Protein AF-A0A0Q0XRN9-F1 (afdb_monomer)

Foldseek 3Di:
DPPPPPPPCPQDDPVRLVVLVVVLVVLVVVLVVLVVVLVVVVVVVVVVVVVVVVCCVPPVDPCPQQDPVVLLVLLVVLLVLLNVLVVVLSVLSSVLSVVLSVQSVCSSVVNHDPVVSVVSSVVSVVVSVVSNVSSVVSNVSSVVSNVVSVVCRVVRD

Sequence (157 aa):
MVENKKEAINKYTPEQLKGWEEYRNALLIAKTKSDDYFEKAITFISSGSLGLTLTFHDKIVPLEKAVVVPLLAFGWFFLAVTLFLNLISHYKASRSTELSVSEVDMIMEIKFSYSSFVDNLKKRNWLINLLNKISIGSLGSGLISIIIYVSINIYHG

Mean predicted aligned error: 8.2 Å

pLDDT: mean 82.76, std 13.29, range [40.47, 95.75]

Secondary structure (DSSP, 8-state):
--GGGS-----S-HHHHHHHHHHHHHHHHHHHHHHHHHHHHHHHHHHHHHHHHHHHHHTS--GGG-S-HHHHHHHHHHHHHHHHHHHHHHHHHHHHHHHHHHHHHHHHTTSS-HHHHHHHHHHHHHHHHHHHHHHHHHHHHHHHHHHHHHHHHHHH-

Solvent-accessible surface area (backbone atoms only — not comparable to full-atom values): 8544 Å² total; per-residue (Å²): 140,80,74,86,77,75,81,83,72,84,75,68,55,74,69,55,50,49,52,52,53,53,50,43,50,51,49,52,54,52,44,54,56,51,51,56,52,48,54,52,47,51,53,50,50,53,54,49,52,50,52,48,53,51,43,47,73,76,69,64,65,78,71,88,61,63,64,63,59,68,43,41,54,49,12,52,49,26,41,53,51,20,54,51,33,50,52,53,27,47,55,51,48,54,52,48,47,55,52,48,43,52,47,49,56,31,36,78,68,72,74,45,57,71,69,59,49,54,53,52,50,52,58,53,50,50,55,37,52,50,34,50,52,52,20,55,52,29,38,54,53,10,54,52,32,38,52,53,35,52,52,52,32,73,77,76,90

Radius of gyration: 25.07 Å; Cα contacts (8 Å, |Δi|>4): 93; chains: 1; bounding box: 40×30×89 Å

Structure (mmCIF, N/CA/C/O backbone):
data_AF-A0A0Q0XRN9-F1
#
_entry.id   AF-A0A0Q0XRN9-F1
#
loop_
_atom_site.group_PDB
_atom_site.id
_atom_site.type_symbol
_atom_site.label_atom_id
_atom_site.label_alt_id
_atom_site.label_comp_id
_atom_site.label_asym_id
_atom_site.label_entity_id
_atom_site.label_seq_id
_atom_site.pdbx_PDB_ins_code
_atom_site.Cartn_x
_atom_site.Cartn_y
_atom_site.Cartn_z
_atom_site.occupancy
_atom_site.B_iso_or_equiv
_atom_site.auth_seq_id
_atom_site.auth_comp_id
_atom_site.auth_asym_id
_atom_site.auth_atom_id
_atom_site.pdbx_PDB_model_num
ATOM 1 N N . MET A 1 1 ? 15.307 -15.487 -54.162 1.00 44.34 1 MET A N 1
ATOM 2 C CA . MET A 1 1 ? 14.422 -14.426 -53.619 1.00 44.34 1 MET A CA 1
ATOM 3 C C . MET A 1 1 ? 14.027 -14.688 -52.153 1.00 44.34 1 MET A C 1
ATOM 5 O O . MET A 1 1 ? 12.918 -14.374 -51.746 1.00 44.34 1 MET A O 1
ATOM 9 N N . VAL A 1 2 ? 14.931 -15.259 -51.342 1.00 48.16 2 VAL A N 1
ATOM 10 C CA . VAL A 1 2 ? 14.654 -15.691 -49.949 1.00 48.16 2 VAL A CA 1
ATOM 11 C C . VAL A 1 2 ? 15.258 -14.728 -48.909 1.00 48.16 2 VAL A C 1
ATOM 13 O O . VAL A 1 2 ? 15.014 -14.864 -47.717 1.00 48.16 2 VAL A O 1
ATOM 16 N N . GLU A 1 3 ? 15.982 -13.694 -49.340 1.00 43.09 3 GLU A N 1
ATOM 17 C CA . GLU A 1 3 ? 16.686 -12.782 -48.427 1.00 43.09 3 GLU A CA 1
ATOM 18 C C . GLU A 1 3 ? 15.828 -11.663 -47.825 1.00 43.09 3 GLU A C 1
ATOM 20 O O . GLU A 1 3 ? 16.201 -11.103 -46.805 1.00 43.09 3 GLU A O 1
ATOM 25 N N . ASN A 1 4 ? 14.628 -11.392 -48.344 1.00 45.88 4 ASN A N 1
ATOM 26 C CA . ASN A 1 4 ? 13.886 -10.177 -47.972 1.00 45.88 4 ASN A CA 1
ATOM 27 C C . ASN A 1 4 ? 12.835 -10.349 -46.853 1.00 45.88 4 ASN A C 1
ATOM 29 O O . ASN A 1 4 ? 11.904 -9.557 -46.736 1.00 45.88 4 ASN A O 1
ATOM 33 N N . LYS A 1 5 ? 12.939 -11.406 -46.035 1.00 42.59 5 LYS A N 1
ATOM 34 C CA . LYS A 1 5 ? 12.039 -11.638 -44.880 1.00 42.59 5 LYS A CA 1
ATOM 35 C C . LYS A 1 5 ? 12.739 -11.678 -43.519 1.00 42.59 5 LYS A C 1
ATOM 37 O O . LYS A 1 5 ? 12.068 -11.887 -42.513 1.00 42.59 5 LYS A O 1
ATOM 42 N N . LYS A 1 6 ? 14.060 -11.468 -43.467 1.00 40.47 6 LYS A N 1
ATOM 43 C CA . LYS A 1 6 ? 14.825 -11.422 -42.206 1.00 40.47 6 LYS A CA 1
ATOM 44 C C . LYS A 1 6 ? 15.160 -10.006 -41.716 1.00 40.47 6 LYS A C 1
ATOM 46 O O . LYS A 1 6 ? 15.578 -9.869 -40.575 1.00 40.47 6 LYS A O 1
ATOM 51 N N . GLU A 1 7 ? 14.899 -8.966 -42.507 1.00 45.28 7 GLU A N 1
ATOM 52 C CA . GLU A 1 7 ? 15.307 -7.579 -42.206 1.00 45.28 7 GLU A CA 1
ATOM 53 C C . GLU A 1 7 ? 14.181 -6.664 -41.685 1.00 45.28 7 GLU A C 1
ATOM 55 O O . GLU A 1 7 ? 14.270 -5.445 -41.764 1.00 45.28 7 GLU A O 1
ATOM 60 N N . ALA A 1 8 ? 13.124 -7.225 -41.091 1.00 47.50 8 ALA A N 1
ATOM 61 C CA . ALA A 1 8 ? 12.069 -6.444 -40.426 1.00 47.50 8 ALA A CA 1
ATOM 62 C C . ALA A 1 8 ? 12.144 -6.511 -38.887 1.00 47.50 8 ALA A C 1
ATOM 64 O O . ALA A 1 8 ? 11.125 -6.438 -38.206 1.00 47.50 8 ALA A O 1
ATOM 65 N N . ILE A 1 9 ? 13.343 -6.678 -38.322 1.00 54.91 9 ILE A N 1
ATOM 66 C CA . ILE A 1 9 ? 13.573 -6.628 -36.871 1.00 54.91 9 ILE A CA 1
ATOM 67 C C . ILE A 1 9 ? 14.504 -5.450 -36.587 1.00 54.91 9 ILE A C 1
ATOM 69 O O . ILE A 1 9 ? 15.630 -5.634 -36.140 1.00 54.91 9 ILE A O 1
ATOM 73 N N . ASN A 1 10 ? 14.049 -4.224 -36.867 1.00 53.06 10 ASN A N 1
ATOM 74 C CA . ASN A 1 10 ? 14.639 -3.061 -36.210 1.00 53.06 10 ASN A CA 1
ATOM 75 C C . ASN A 1 10 ? 13.811 -2.776 -34.955 1.00 53.06 10 ASN A C 1
ATOM 77 O O . ASN A 1 10 ? 12.717 -2.212 -34.982 1.00 53.06 10 ASN A O 1
ATOM 81 N N . LYS A 1 11 ? 14.309 -3.382 -33.885 1.00 71.31 11 LYS A N 1
ATOM 82 C CA . LYS A 1 11 ? 13.673 -3.689 -32.613 1.00 71.31 11 LYS A CA 1
ATOM 83 C C . LYS A 1 11 ? 14.108 -2.617 -31.620 1.00 71.31 11 LYS A C 1
ATOM 85 O O . LYS A 1 11 ? 15.156 -2.772 -31.021 1.00 71.31 11 LYS A O 1
ATOM 90 N N . TYR A 1 12 ? 13.299 -1.556 -31.507 1.00 78.12 12 TYR A N 1
ATOM 91 C CA . TYR A 1 12 ? 13.540 -0.322 -30.735 1.00 78.12 12 TYR A CA 1
ATOM 92 C C . TYR A 1 12 ? 14.858 0.412 -31.065 1.00 78.12 12 TYR A C 1
ATOM 94 O O . TYR A 1 12 ? 15.901 -0.193 -31.290 1.00 78.12 12 TYR A O 1
ATOM 102 N N . THR A 1 13 ? 14.844 1.747 -31.091 1.00 87.44 13 THR A N 1
ATOM 103 C CA . THR A 1 13 ? 16.103 2.505 -31.195 1.00 87.44 13 THR A CA 1
ATOM 104 C C . THR A 1 13 ? 16.913 2.370 -29.897 1.00 87.44 13 THR A C 1
ATOM 106 O O . THR A 1 13 ? 16.328 2.115 -28.837 1.00 87.44 13 THR A O 1
ATOM 109 N N . PRO A 1 14 ? 18.243 2.569 -29.929 1.00 86.94 14 PRO A N 1
ATOM 110 C CA . PRO A 1 14 ? 19.058 2.601 -28.714 1.00 86.94 14 PRO A CA 1
ATOM 111 C C . PRO A 1 14 ? 18.517 3.577 -27.657 1.00 86.94 14 PRO A C 1
ATOM 113 O O . PRO A 1 14 ? 18.509 3.260 -26.470 1.00 86.94 14 PRO A O 1
ATOM 116 N N . GLU A 1 15 ? 17.990 4.731 -28.075 1.00 89.88 15 GLU A N 1
ATOM 117 C CA . GLU A 1 15 ? 17.355 5.705 -27.182 1.00 89.88 15 GLU A CA 1
ATOM 118 C C . GLU A 1 15 ? 16.069 5.160 -26.550 1.00 89.88 15 GLU A C 1
ATOM 120 O O . GLU A 1 15 ? 15.825 5.378 -25.365 1.00 89.88 15 GLU A O 1
ATOM 125 N N . GLN A 1 16 ? 15.249 4.427 -27.310 1.00 88.81 16 GLN A N 1
ATOM 126 C CA . GLN A 1 16 ? 14.029 3.806 -26.788 1.00 88.81 16 GLN A CA 1
ATOM 127 C C . GLN A 1 16 ? 14.343 2.695 -25.779 1.00 88.81 16 GLN A C 1
ATOM 129 O O . GLN A 1 16 ? 13.679 2.611 -24.747 1.00 88.81 16 GLN A O 1
ATOM 134 N N . LEU A 1 17 ? 15.356 1.867 -26.048 1.00 88.31 17 LEU A N 1
ATOM 135 C CA . LEU A 1 17 ? 15.820 0.836 -25.113 1.00 88.31 17 LEU A CA 1
ATOM 136 C C . LEU A 1 17 ? 16.347 1.459 -23.820 1.00 88.31 17 LEU A C 1
ATOM 138 O O . LEU A 1 17 ? 15.952 1.039 -22.734 1.00 88.31 17 LEU A O 1
ATOM 142 N N . LYS A 1 18 ? 17.151 2.521 -23.935 1.00 92.62 18 LYS A N 1
ATOM 143 C CA . LYS A 1 18 ? 17.627 3.290 -22.784 1.00 92.62 18 LYS A CA 1
ATOM 144 C C . LYS A 1 18 ? 16.468 3.857 -21.958 1.00 92.62 18 LYS A C 1
ATOM 146 O O . LYS A 1 18 ? 16.484 3.750 -20.737 1.00 92.62 18 LYS A O 1
ATOM 151 N N . GLY A 1 19 ? 15.431 4.392 -22.607 1.00 92.56 19 GLY A N 1
ATOM 152 C CA . GLY A 1 19 ? 14.235 4.885 -21.916 1.00 92.56 19 GLY A CA 1
ATOM 153 C C . GLY A 1 19 ? 13.492 3.793 -21.134 1.00 92.56 19 GLY A C 1
ATOM 154 O O . GLY A 1 19 ? 13.032 4.034 -20.017 1.00 92.56 19 GLY A O 1
ATOM 155 N N . TRP A 1 20 ? 13.406 2.576 -21.677 1.00 91.81 20 TRP A N 1
ATOM 156 C CA . TRP A 1 20 ? 12.822 1.433 -20.967 1.00 91.81 20 TRP A CA 1
ATOM 157 C C . TRP A 1 20 ? 13.675 0.970 -19.786 1.00 91.81 20 TRP A C 1
ATOM 159 O O . TRP A 1 20 ? 13.124 0.664 -18.728 1.00 91.81 20 TRP A O 1
ATOM 169 N N . GLU A 1 21 ? 14.997 0.966 -19.930 1.00 93.12 21 GLU A N 1
ATOM 170 C CA . GLU A 1 21 ? 15.927 0.627 -18.851 1.00 93.12 21 GLU A CA 1
ATOM 171 C C . GLU A 1 21 ? 15.868 1.652 -17.705 1.00 93.12 21 GLU A C 1
ATOM 173 O O . GLU A 1 21 ? 15.778 1.282 -16.532 1.00 93.12 21 GLU A O 1
ATOM 178 N N . GLU A 1 22 ? 15.825 2.945 -18.030 1.00 95.75 22 GLU A N 1
ATOM 179 C CA . GLU A 1 22 ? 15.627 4.024 -17.057 1.00 95.75 22 GLU A CA 1
ATOM 180 C C . GLU A 1 22 ? 14.287 3.879 -16.325 1.00 95.75 22 GLU A C 1
ATOM 182 O O . GLU A 1 22 ? 14.237 3.962 -15.095 1.00 95.75 22 GLU A O 1
ATOM 187 N N . TYR A 1 23 ? 13.203 3.591 -17.052 1.00 94.00 23 TYR A N 1
ATOM 188 C CA . TYR A 1 23 ? 11.887 3.360 -16.457 1.00 94.00 23 TYR A CA 1
ATOM 189 C C . TYR A 1 23 ? 11.870 2.128 -15.540 1.00 94.00 23 TYR A C 1
ATOM 191 O O . TYR A 1 23 ? 11.352 2.188 -14.422 1.00 94.00 23 TYR A O 1
ATOM 199 N N . ARG A 1 24 ? 12.486 1.023 -15.969 1.00 94.44 24 ARG A N 1
ATOM 200 C CA . ARG A 1 24 ? 12.653 -0.193 -15.166 1.00 94.44 24 ARG A CA 1
ATOM 201 C C . ARG A 1 24 ? 13.395 0.095 -13.861 1.00 94.44 24 ARG A C 1
ATOM 203 O O . ARG A 1 24 ? 12.949 -0.328 -12.795 1.00 94.44 24 ARG A O 1
ATOM 210 N N . ASN A 1 25 ? 14.495 0.843 -13.928 1.00 95.12 25 ASN A N 1
ATOM 211 C CA . ASN A 1 25 ? 15.264 1.238 -12.750 1.00 95.12 25 ASN A CA 1
ATOM 212 C C . ASN A 1 25 ? 14.453 2.152 -11.822 1.00 95.12 25 ASN A C 1
ATOM 214 O O . ASN A 1 25 ? 14.467 1.957 -10.606 1.00 95.12 25 ASN A O 1
ATOM 218 N N . ALA A 1 26 ? 13.679 3.089 -12.375 1.00 95.50 26 ALA A N 1
ATOM 219 C CA . ALA A 1 26 ? 12.783 3.934 -11.591 1.00 95.50 26 ALA A CA 1
ATOM 220 C C . ALA A 1 26 ? 11.718 3.115 -10.838 1.00 95.50 26 ALA A C 1
ATOM 222 O O . ALA A 1 26 ? 11.448 3.398 -9.670 1.00 95.50 26 ALA A O 1
ATOM 223 N N . LEU A 1 27 ? 11.154 2.072 -11.460 1.00 93.25 27 LEU A N 1
ATOM 224 C CA . LEU A 1 27 ? 10.217 1.153 -10.802 1.00 93.25 27 LEU A CA 1
ATOM 225 C C . LEU A 1 27 ? 10.867 0.404 -9.631 1.00 93.25 27 LEU A C 1
ATOM 227 O O . LEU A 1 27 ? 10.261 0.304 -8.564 1.00 93.25 27 LEU A O 1
ATOM 231 N N . LEU A 1 28 ? 12.096 -0.092 -9.802 1.00 92.75 28 LEU A N 1
ATOM 232 C CA . LEU A 1 28 ? 12.829 -0.792 -8.741 1.00 92.75 28 LEU A CA 1
ATOM 233 C C . LEU A 1 28 ? 13.142 0.133 -7.560 1.00 92.75 28 LEU A C 1
ATOM 235 O O . LEU A 1 28 ? 12.873 -0.226 -6.416 1.00 92.75 28 LEU A O 1
ATOM 239 N N . ILE A 1 29 ? 13.624 1.349 -7.831 1.00 94.75 29 ILE A N 1
ATOM 240 C CA . ILE A 1 29 ? 13.891 2.359 -6.796 1.00 94.75 29 ILE A CA 1
ATOM 241 C C . ILE A 1 29 ? 12.602 2.722 -6.048 1.00 94.75 29 ILE A C 1
ATOM 243 O O . ILE A 1 29 ? 12.594 2.801 -4.817 1.00 94.75 29 ILE A O 1
ATOM 247 N N . ALA A 1 30 ? 11.499 2.927 -6.775 1.00 90.69 30 ALA A N 1
ATOM 248 C CA . ALA A 1 30 ? 10.203 3.230 -6.178 1.00 90.69 30 ALA A CA 1
ATOM 249 C C . ALA A 1 30 ? 9.700 2.085 -5.287 1.00 90.69 30 ALA A C 1
ATOM 251 O O . ALA A 1 30 ? 9.168 2.354 -4.209 1.00 90.69 30 ALA A O 1
ATOM 252 N N . LYS A 1 31 ? 9.904 0.826 -5.700 1.00 91.12 31 LYS A N 1
ATOM 253 C CA . LYS A 1 31 ? 9.566 -0.358 -4.901 1.00 91.12 31 LYS A CA 1
ATOM 254 C C . LYS A 1 31 ? 10.332 -0.370 -3.583 1.00 91.12 31 LYS A C 1
ATOM 256 O O . LYS A 1 31 ? 9.695 -0.359 -2.538 1.00 91.12 31 LYS A O 1
ATOM 261 N N . THR A 1 32 ? 11.665 -0.302 -3.630 1.00 91.38 32 THR A N 1
ATOM 262 C CA . THR A 1 32 ? 12.512 -0.331 -2.426 1.00 91.38 32 THR A CA 1
ATOM 263 C C . THR A 1 32 ? 12.110 0.760 -1.441 1.00 91.38 32 THR A C 1
ATOM 265 O O . THR A 1 32 ? 11.867 0.490 -0.271 1.00 91.38 32 THR A O 1
ATOM 268 N N . LYS A 1 33 ? 11.933 1.995 -1.927 1.00 90.12 33 LYS A N 1
ATOM 269 C CA . LYS A 1 33 ? 11.503 3.113 -1.081 1.00 90.12 33 LYS A CA 1
ATOM 270 C C . LYS A 1 33 ? 10.118 2.875 -0.465 1.00 90.12 33 LYS A C 1
ATOM 272 O O . LYS A 1 33 ? 9.889 3.233 0.687 1.00 90.12 33 LYS A O 1
ATOM 277 N N . SER A 1 34 ? 9.186 2.303 -1.227 1.00 87.75 34 SER A N 1
ATOM 278 C CA . SER A 1 34 ? 7.844 1.974 -0.740 1.00 87.75 34 SER A CA 1
ATOM 279 C C . SER A 1 34 ? 7.860 0.856 0.303 1.00 87.75 34 SER A C 1
ATOM 281 O O . SER A 1 34 ? 7.085 0.918 1.255 1.00 87.75 34 SER A O 1
ATOM 283 N N . ASP A 1 35 ? 8.702 -0.160 0.129 1.00 87.81 35 ASP A N 1
ATOM 284 C CA . ASP A 1 35 ? 8.856 -1.274 1.069 1.00 87.81 35 ASP A CA 1
ATOM 285 C C . ASP A 1 35 ? 9.468 -0.774 2.394 1.00 87.81 35 ASP A C 1
ATOM 287 O O . ASP A 1 35 ? 8.894 -1.017 3.455 1.00 87.81 35 ASP A O 1
ATOM 291 N N . ASP A 1 36 ? 10.503 0.074 2.344 1.00 88.81 36 ASP A N 1
ATOM 292 C CA . ASP A 1 36 ? 11.108 0.696 3.535 1.00 88.81 36 ASP A CA 1
ATOM 293 C C . ASP A 1 36 ? 10.103 1.525 4.357 1.00 88.81 36 ASP A C 1
ATOM 295 O O . ASP A 1 36 ? 10.085 1.483 5.592 1.00 88.81 36 ASP A O 1
ATOM 299 N N . TYR A 1 37 ? 9.272 2.341 3.696 1.00 85.06 37 TYR A N 1
ATOM 300 C CA . TYR A 1 37 ? 8.244 3.121 4.398 1.00 85.06 37 TYR A CA 1
ATOM 301 C C . TYR A 1 37 ? 7.165 2.234 4.999 1.00 85.06 37 TYR A C 1
ATOM 303 O O . TYR A 1 37 ? 6.643 2.542 6.072 1.00 85.06 37 TYR A O 1
ATOM 311 N N . PHE A 1 38 ? 6.824 1.154 4.308 1.00 84.06 38 PHE A N 1
ATOM 312 C CA . PHE A 1 38 ? 5.822 0.217 4.766 1.00 84.06 38 PHE A CA 1
ATOM 313 C C . PHE A 1 38 ? 6.276 -0.533 6.016 1.00 84.06 38 PHE A C 1
ATOM 315 O O . PHE A 1 38 ? 5.531 -0.579 6.994 1.00 84.06 38 PHE A O 1
ATOM 322 N N . GLU A 1 39 ? 7.515 -1.024 6.041 1.00 84.62 39 GLU A N 1
ATOM 323 C CA . GLU A 1 39 ? 8.093 -1.647 7.233 1.00 84.62 39 GLU A CA 1
ATOM 324 C C . GLU A 1 39 ? 8.079 -0.688 8.425 1.00 84.62 39 GLU A C 1
ATOM 326 O O . GLU A 1 39 ? 7.577 -1.037 9.494 1.00 84.62 39 GLU A O 1
ATOM 331 N N . LYS A 1 40 ? 8.517 0.562 8.228 1.00 85.19 40 LYS A N 1
ATOM 332 C CA . LYS A 1 40 ? 8.466 1.601 9.271 1.00 85.19 40 LYS A CA 1
ATOM 333 C C . LYS A 1 40 ? 7.048 1.845 9.780 1.00 85.19 40 LYS A C 1
ATOM 335 O O . LYS A 1 40 ? 6.849 1.989 10.987 1.00 85.19 40 LYS A O 1
ATOM 340 N N . ALA A 1 41 ? 6.064 1.888 8.882 1.00 80.88 41 ALA A N 1
ATOM 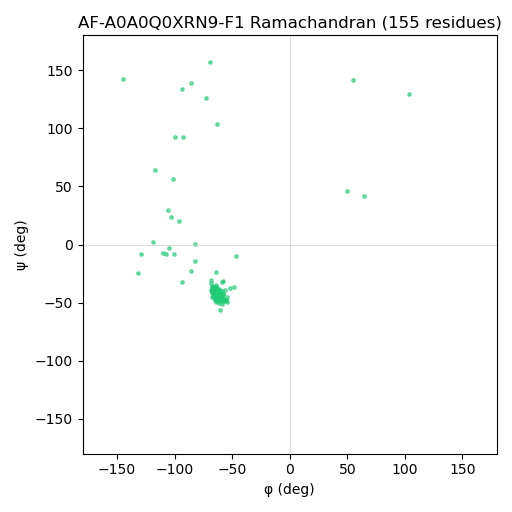341 C CA . ALA A 1 41 ? 4.666 2.052 9.257 1.00 80.88 41 ALA A CA 1
ATOM 342 C C . ALA A 1 41 ? 4.176 0.863 10.096 1.00 80.88 41 ALA A C 1
ATOM 344 O O . ALA A 1 41 ? 3.586 1.077 11.154 1.00 80.88 41 ALA A O 1
ATOM 345 N N . ILE A 1 42 ? 4.469 -0.376 9.689 1.00 80.25 42 ILE A N 1
ATOM 346 C CA . ILE A 1 42 ? 4.118 -1.583 10.450 1.00 80.25 42 ILE A CA 1
ATOM 347 C C . ILE A 1 42 ? 4.779 -1.585 11.826 1.00 80.25 42 ILE A C 1
ATOM 349 O O . ILE A 1 42 ? 4.105 -1.870 12.816 1.00 80.25 42 ILE A O 1
ATOM 353 N N . THR A 1 43 ? 6.059 -1.224 11.928 1.00 79.75 43 THR A N 1
ATOM 354 C CA . THR A 1 43 ? 6.743 -1.090 13.219 1.00 79.75 43 THR A CA 1
ATOM 355 C C . THR A 1 43 ? 6.050 -0.063 14.112 1.00 79.75 43 THR A C 1
ATOM 357 O O . THR A 1 43 ? 5.795 -0.354 15.279 1.00 79.75 43 THR A O 1
ATOM 360 N N . PHE A 1 44 ? 5.697 1.108 13.572 1.00 81.12 44 PHE A N 1
ATOM 361 C CA . PHE A 1 44 ? 5.006 2.166 14.314 1.00 81.12 44 PHE A CA 1
ATOM 362 C C . PHE A 1 44 ? 3.606 1.746 14.780 1.00 81.12 44 PHE A C 1
ATOM 364 O O . PHE A 1 44 ? 3.214 1.997 15.916 1.00 81.12 44 PHE A O 1
ATOM 371 N N . ILE A 1 45 ? 2.850 1.072 13.918 1.00 78.06 45 ILE A N 1
ATOM 372 C CA . ILE A 1 45 ? 1.526 0.537 14.245 1.00 78.06 45 ILE A CA 1
ATOM 373 C C . ILE A 1 45 ? 1.639 -0.531 15.334 1.00 78.06 45 ILE A C 1
ATOM 375 O O . ILE A 1 45 ? 0.868 -0.522 16.291 1.00 78.06 45 ILE A O 1
ATOM 379 N N . SER A 1 46 ? 2.614 -1.431 15.209 1.00 73.94 46 SER A N 1
ATOM 380 C CA . SER A 1 46 ? 2.833 -2.516 16.166 1.00 73.94 46 SER A CA 1
ATOM 381 C C . SER A 1 46 ? 3.201 -1.955 17.538 1.00 73.94 46 SER A C 1
ATOM 383 O O . SER A 1 46 ? 2.568 -2.309 18.531 1.00 73.94 46 SER A O 1
ATOM 385 N N . SER A 1 47 ? 4.136 -1.003 17.605 1.00 80.31 47 SER A N 1
ATOM 386 C CA . SER A 1 47 ? 4.505 -0.341 18.861 1.00 80.31 47 SER A CA 1
ATOM 387 C C . SER A 1 47 ? 3.358 0.490 19.445 1.00 80.31 47 S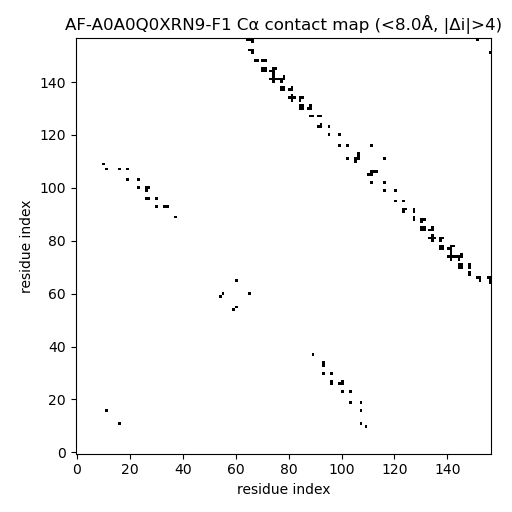ER A C 1
ATOM 389 O O . SER A 1 47 ? 3.106 0.417 20.648 1.00 80.31 47 SER A O 1
ATOM 391 N N . GLY A 1 48 ? 2.605 1.211 18.610 1.00 80.69 48 GLY A N 1
ATOM 392 C CA . GLY A 1 48 ? 1.420 1.964 19.021 1.00 80.69 48 GLY A CA 1
ATOM 393 C C . GLY A 1 48 ? 0.315 1.069 19.583 1.00 80.69 48 GLY A C 1
ATOM 394 O O . GLY A 1 48 ? -0.247 1.374 20.630 1.00 80.69 48 GLY A O 1
ATOM 395 N N . SER A 1 49 ? 0.040 -0.068 18.938 1.00 75.56 49 SER A N 1
ATOM 396 C CA . SER A 1 49 ? -0.957 -1.048 19.393 1.00 75.56 49 SER A CA 1
ATOM 397 C C . SER A 1 49 ? -0.571 -1.717 20.717 1.00 75.56 49 SER A C 1
ATOM 399 O O . SER A 1 49 ? -1.431 -1.909 21.577 1.00 75.56 49 SER A O 1
ATOM 401 N N . LEU A 1 50 ? 0.721 -1.991 20.934 1.00 72.06 50 LEU A N 1
ATOM 402 C CA . LEU A 1 50 ? 1.248 -2.467 22.216 1.00 72.06 50 LEU A CA 1
ATOM 403 C C . LEU A 1 50 ? 1.102 -1.398 23.304 1.00 72.06 50 LEU A C 1
ATOM 405 O O . LEU A 1 50 ? 0.611 -1.698 24.389 1.00 72.06 50 LEU A O 1
ATOM 409 N N . GLY A 1 51 ? 1.455 -0.145 23.002 1.00 75.75 51 GLY A N 1
ATOM 410 C CA . GLY A 1 51 ? 1.285 0.980 23.924 1.00 75.75 51 GLY A CA 1
ATOM 411 C C . GLY A 1 51 ? -0.178 1.203 24.305 1.00 75.75 51 GLY A C 1
ATOM 412 O O . GLY A 1 51 ? -0.493 1.403 25.477 1.00 75.75 51 GLY A O 1
ATOM 413 N N . LEU A 1 52 ? -1.085 1.087 23.336 1.00 73.12 52 LEU A N 1
ATOM 414 C CA . LEU A 1 52 ? -2.525 1.129 23.562 1.00 73.12 52 LEU A CA 1
ATOM 415 C C . LEU A 1 52 ? -3.005 -0.045 24.418 1.00 73.12 52 LEU A C 1
ATOM 417 O O . LEU A 1 52 ? -3.738 0.187 25.371 1.00 73.12 52 LEU A O 1
ATOM 421 N N . THR A 1 53 ? -2.550 -1.270 24.150 1.00 70.06 53 THR A N 1
ATOM 422 C CA . THR A 1 53 ? -2.905 -2.463 24.942 1.00 70.06 53 THR A CA 1
ATOM 423 C C . THR A 1 53 ? -2.460 -2.322 26.398 1.00 70.06 53 THR A C 1
ATOM 425 O O . THR A 1 53 ? -3.253 -2.561 27.303 1.00 70.06 53 THR A O 1
ATOM 428 N N . LEU A 1 54 ? -1.226 -1.867 26.631 1.00 68.75 54 LEU A N 1
ATOM 429 C CA . LEU A 1 54 ? -0.688 -1.627 27.974 1.00 68.75 54 LEU A CA 1
ATOM 430 C C . LEU A 1 54 ? -1.434 -0.499 28.692 1.00 68.75 54 LEU A C 1
ATOM 432 O O . LEU A 1 54 ? -1.794 -0.635 29.853 1.00 68.75 54 LEU A O 1
ATOM 436 N N . THR A 1 55 ? -1.735 0.595 27.991 1.00 73.94 55 THR A N 1
ATOM 437 C CA . THR A 1 55 ? -2.471 1.725 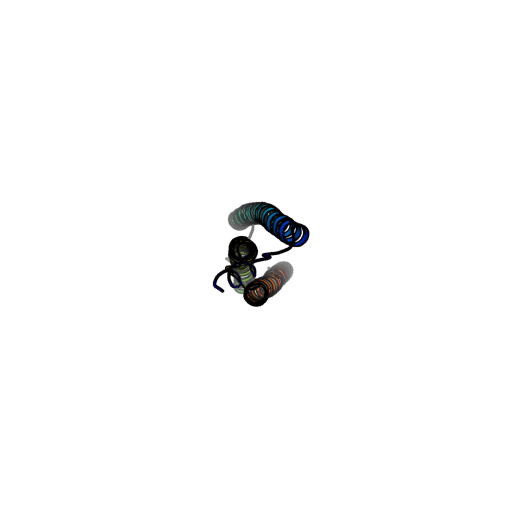28.578 1.00 73.94 55 THR A CA 1
ATOM 438 C C . THR A 1 55 ? -3.917 1.344 28.907 1.00 73.94 55 THR A C 1
ATOM 440 O O . THR A 1 55 ? -4.448 1.773 29.930 1.00 73.94 55 THR A O 1
ATOM 443 N N . PHE A 1 56 ? -4.555 0.512 28.080 1.00 64.44 56 PHE A N 1
ATOM 444 C CA . PHE A 1 56 ? -5.879 -0.038 28.368 1.00 64.44 56 PHE A CA 1
ATOM 445 C C . PHE A 1 56 ? -5.867 -1.015 29.540 1.00 64.44 56 PHE A C 1
ATOM 447 O O . PHE A 1 56 ? -6.777 -0.963 30.360 1.00 64.44 56 PHE A O 1
ATOM 454 N N . HIS A 1 57 ? -4.838 -1.858 29.643 1.00 60.41 57 HIS A N 1
ATOM 455 C CA . HIS A 1 57 ? -4.675 -2.789 30.757 1.00 60.41 57 HIS A CA 1
ATOM 456 C C . HIS A 1 57 ? -4.422 -2.066 32.091 1.00 60.41 57 HIS A C 1
ATOM 458 O O . HIS A 1 57 ? -5.026 -2.427 33.097 1.00 60.41 57 HIS A O 1
ATOM 464 N N . ASP A 1 58 ? -3.586 -1.021 32.087 1.00 60.41 58 ASP A N 1
ATOM 465 C CA . ASP A 1 58 ? -3.127 -0.358 33.315 1.00 60.41 58 ASP A CA 1
ATOM 466 C C . ASP A 1 58 ? -3.960 0.863 33.736 1.00 60.41 58 ASP A C 1
ATOM 468 O O . ASP A 1 58 ? -4.023 1.174 34.926 1.00 60.41 58 ASP A O 1
ATOM 472 N N . LYS A 1 59 ? -4.529 1.632 32.792 1.00 64.19 59 LYS A N 1
ATOM 473 C CA . LYS A 1 59 ? -5.021 2.998 33.078 1.00 64.19 59 LYS A CA 1
ATOM 474 C C . LYS A 1 59 ? -6.423 3.337 32.585 1.00 64.19 59 LYS A C 1
ATOM 476 O O . LYS A 1 59 ? -7.037 4.233 33.161 1.00 64.19 59 LYS A O 1
ATOM 481 N N . ILE A 1 60 ? -6.947 2.672 31.554 1.00 58.69 60 ILE A N 1
ATOM 482 C CA . ILE A 1 60 ? -8.232 3.044 30.927 1.00 58.69 60 ILE A CA 1
ATOM 483 C C . ILE A 1 60 ? -9.372 2.114 31.396 1.00 58.69 60 ILE A C 1
ATOM 485 O O . ILE A 1 60 ? -10.139 1.618 30.589 1.00 58.69 60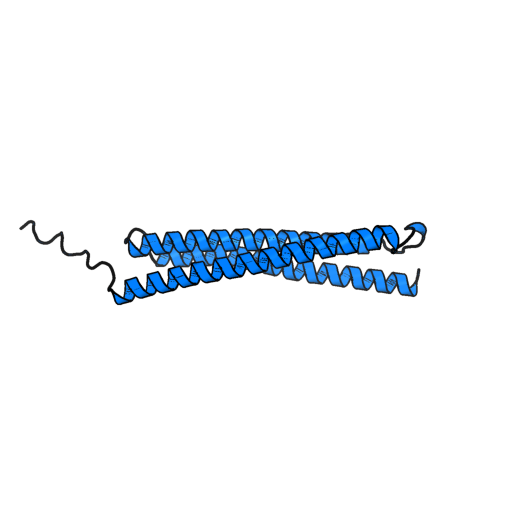 ILE A O 1
ATOM 489 N N . VAL A 1 61 ? -9.575 2.034 32.722 1.00 53.56 61 VAL A N 1
ATOM 490 C CA . VAL A 1 61 ? -10.897 1.881 33.390 1.00 53.56 61 VAL A CA 1
ATOM 491 C C . VAL A 1 61 ? -11.271 0.475 33.931 1.00 53.56 61 VAL A C 1
ATOM 493 O O . VAL A 1 61 ? -11.294 -0.496 33.177 1.00 53.56 61 VAL A O 1
ATOM 496 N N . PRO A 1 62 ? -11.715 0.355 35.207 1.00 59.53 62 PRO A N 1
ATOM 497 C CA . PRO A 1 62 ? -12.683 -0.677 35.580 1.00 59.53 62 PRO A CA 1
ATOM 498 C C . PRO A 1 62 ? -13.984 -0.398 34.814 1.00 59.53 62 PRO A C 1
ATOM 500 O O . PRO A 1 62 ? -14.705 0.543 35.145 1.00 59.53 62 PRO A O 1
ATOM 503 N N . LEU A 1 63 ? -14.241 -1.176 33.750 1.00 58.75 63 LEU A N 1
ATOM 504 C CA . LEU A 1 63 ? -15.319 -1.057 32.736 1.00 58.75 63 LEU A CA 1
ATOM 505 C C . LEU A 1 63 ? -16.743 -0.798 33.275 1.00 58.75 63 LEU A C 1
ATOM 507 O O . LEU A 1 63 ? -17.653 -0.493 32.511 1.00 58.75 63 LEU A O 1
ATOM 511 N N . GLU A 1 64 ? -16.926 -0.899 34.583 1.00 59.50 64 GLU A N 1
ATOM 512 C CA . GLU A 1 64 ? -18.166 -0.781 35.343 1.00 59.50 64 GLU A CA 1
ATOM 513 C C . GLU A 1 64 ? -18.816 0.614 35.278 1.00 59.50 64 GLU A C 1
ATOM 515 O O . GLU A 1 64 ? -20.025 0.715 35.466 1.00 59.50 64 GLU A O 1
ATOM 520 N N . LYS A 1 65 ? -18.051 1.684 34.997 1.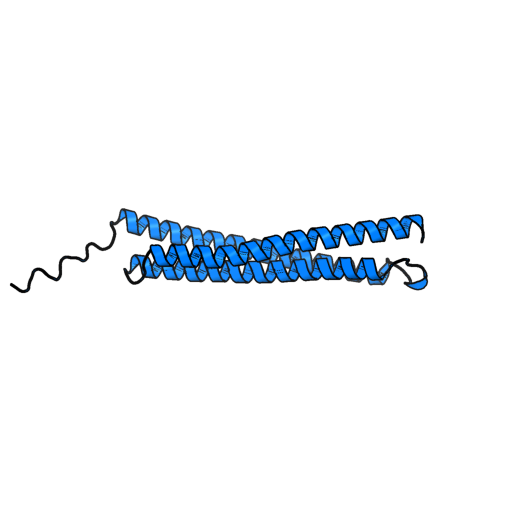00 62.38 65 LYS A N 1
ATOM 521 C CA . LYS A 1 65 ? -18.573 3.069 34.896 1.00 62.38 65 LYS A CA 1
ATOM 522 C C . LYS A 1 65 ? -18.590 3.652 33.481 1.00 62.38 65 LYS A C 1
ATOM 524 O O . LYS A 1 65 ? -19.110 4.745 33.282 1.00 62.38 65 LYS A O 1
ATOM 529 N N . ALA A 1 66 ? -18.009 2.955 32.507 1.00 66.62 66 ALA A N 1
ATOM 530 C CA . ALA A 1 66 ? -17.878 3.479 31.154 1.00 66.62 66 ALA A CA 1
ATOM 531 C C . ALA A 1 66 ? -19.232 3.478 30.430 1.00 66.62 66 ALA A C 1
ATOM 533 O O . ALA A 1 66 ? -19.893 2.445 30.303 1.00 66.62 66 ALA A O 1
ATOM 534 N N . VAL A 1 67 ? -19.628 4.634 29.903 1.00 68.12 67 VAL A N 1
ATOM 535 C CA . VAL A 1 67 ? -20.871 4.791 29.144 1.00 68.12 67 VAL A CA 1
ATOM 536 C C . VAL A 1 67 ? -20.558 4.613 27.653 1.00 68.12 67 VAL A C 1
ATOM 538 O O . VAL A 1 67 ? -19.602 5.177 27.122 1.00 68.12 67 VAL A O 1
ATOM 541 N N . VAL A 1 68 ? -21.370 3.819 26.948 1.00 80.31 68 VAL A N 1
ATOM 542 C CA . VAL A 1 68 ? -21.263 3.571 25.490 1.00 80.31 68 VAL A CA 1
ATOM 543 C C . VAL A 1 68 ? -19.978 2.841 25.039 1.00 80.31 68 VAL A C 1
ATOM 545 O O . VAL A 1 68 ? -19.411 3.132 23.986 1.00 80.31 68 VAL A O 1
ATOM 548 N N . VAL A 1 69 ? -19.544 1.816 25.780 1.00 81.44 69 VAL A N 1
ATOM 549 C CA . VAL A 1 69 ? -18.414 0.929 25.404 1.00 81.44 69 VAL A CA 1
ATOM 550 C C . VAL A 1 69 ? -18.476 0.387 23.955 1.00 81.44 69 VAL A C 1
ATOM 552 O O . VAL A 1 69 ? -17.427 0.327 23.308 1.00 81.44 69 VAL A O 1
ATOM 555 N N . PRO A 1 70 ? -19.648 0.054 23.366 1.00 86.19 70 PRO A N 1
ATOM 556 C CA . PRO A 1 70 ? -19.708 -0.383 21.968 1.00 86.19 70 PRO A CA 1
ATOM 557 C C . PRO A 1 70 ? -19.150 0.632 20.957 1.00 86.19 70 PRO A C 1
ATOM 559 O O . PRO A 1 70 ? -18.581 0.224 19.949 1.00 86.19 70 PRO A O 1
ATOM 562 N N . LEU A 1 71 ? -19.254 1.943 21.218 1.00 85.44 71 LEU A N 1
ATOM 563 C CA . LEU A 1 71 ? -18.720 2.979 20.323 1.00 85.44 71 LEU A CA 1
ATOM 564 C C . LEU A 1 71 ? -17.188 2.948 20.270 1.00 85.44 71 LEU A C 1
ATOM 566 O O . LEU A 1 71 ? -16.594 3.096 19.200 1.00 85.44 71 LEU A O 1
ATOM 570 N N . LEU A 1 72 ? -16.553 2.689 21.415 1.00 83.75 72 LEU A N 1
ATOM 571 C CA . LEU A 1 72 ? -15.115 2.474 21.491 1.00 83.75 72 LEU A CA 1
ATOM 572 C C . LEU A 1 72 ? -14.715 1.231 20.688 1.00 83.75 72 LEU A C 1
ATOM 574 O O . LEU A 1 72 ? -13.800 1.305 19.869 1.00 83.75 72 LEU A O 1
ATOM 578 N N . ALA A 1 73 ? -15.427 0.113 20.866 1.00 85.00 73 ALA A N 1
ATOM 579 C CA . ALA A 1 73 ? -15.177 -1.120 20.118 1.00 85.00 73 ALA A CA 1
ATOM 580 C C . ALA A 1 73 ? -15.308 -0.920 18.596 1.00 85.00 73 ALA A C 1
ATOM 582 O O . ALA A 1 73 ? -14.473 -1.417 17.839 1.00 85.00 73 ALA A O 1
ATOM 583 N N . PHE A 1 74 ? -16.292 -0.136 18.140 1.00 89.06 74 PHE A N 1
ATOM 584 C CA . PHE A 1 74 ? -16.403 0.265 16.734 1.00 89.06 74 PHE A CA 1
ATOM 585 C C . PHE A 1 74 ? -15.190 1.071 16.267 1.00 89.06 74 PHE A C 1
ATOM 587 O O . PHE A 1 74 ? -14.626 0.764 15.218 1.00 89.06 74 PHE A O 1
ATOM 594 N N . GLY A 1 75 ? -14.754 2.061 17.050 1.00 85.06 75 GLY A N 1
ATOM 595 C CA . GLY A 1 75 ? -13.554 2.840 16.752 1.00 85.06 75 GLY A CA 1
ATOM 596 C C . GLY A 1 75 ? -12.326 1.952 16.543 1.00 85.06 75 GLY A C 1
ATOM 597 O O . GLY A 1 75 ? -11.660 2.038 15.511 1.00 85.06 75 GLY A O 1
ATOM 598 N N . TRP A 1 76 ? -12.091 1.024 17.471 1.00 86.88 76 TRP A N 1
ATOM 599 C CA . TRP A 1 76 ? -11.020 0.029 17.381 1.00 86.88 76 TRP A CA 1
ATOM 600 C C . TRP A 1 76 ? -11.121 -0.864 16.156 1.00 86.88 76 TRP A C 1
ATOM 602 O O . TRP A 1 76 ? -10.123 -1.082 15.470 1.00 86.88 76 TRP A O 1
ATOM 612 N N . PHE A 1 77 ? -12.320 -1.359 15.862 1.00 89.44 77 PHE A N 1
ATOM 613 C CA . PHE A 1 77 ? -12.563 -2.189 14.694 1.00 89.44 77 PHE A CA 1
ATOM 614 C C . PHE A 1 77 ? -12.215 -1.447 13.396 1.00 89.44 77 PHE A C 1
ATOM 616 O O . PHE A 1 77 ? -11.472 -1.974 12.571 1.00 89.44 77 PHE A O 1
ATOM 623 N N . PHE A 1 78 ? -12.66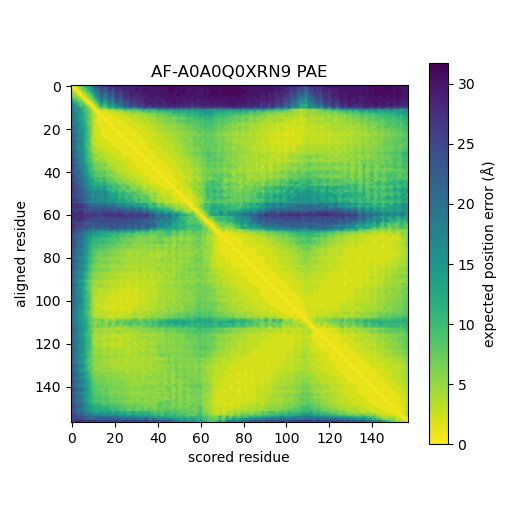9 -0.202 13.230 1.00 88.00 78 PHE A N 1
ATOM 624 C CA . PHE A 1 78 ? -12.354 0.614 12.052 1.00 88.00 78 PHE A CA 1
ATOM 625 C C . PHE A 1 78 ? -10.861 0.942 11.936 1.00 88.00 78 PHE A C 1
ATOM 627 O O . PHE A 1 78 ? -10.313 0.941 10.828 1.00 88.00 78 PHE A O 1
ATOM 634 N N . LEU A 1 79 ? -10.170 1.175 13.056 1.00 85.62 79 LEU A N 1
ATOM 635 C CA . LEU A 1 79 ? -8.715 1.317 13.049 1.00 85.62 79 LEU A CA 1
ATOM 636 C C . LEU A 1 79 ? -8.040 0.015 12.603 1.00 85.62 79 LEU A C 1
ATOM 638 O O . LEU A 1 79 ? -7.220 0.052 11.693 1.00 85.62 79 LEU A O 1
ATOM 642 N N . ALA A 1 80 ? -8.429 -1.140 13.147 1.00 87.12 80 ALA A N 1
ATOM 643 C CA . ALA A 1 80 ? -7.888 -2.432 12.728 1.00 87.12 80 ALA A CA 1
ATOM 644 C C . ALA A 1 80 ? -8.120 -2.692 11.228 1.00 87.12 80 ALA A C 1
ATOM 646 O O . ALA A 1 80 ? -7.182 -3.035 10.508 1.00 87.12 80 ALA A O 1
ATOM 647 N N . VAL A 1 81 ? -9.334 -2.448 10.724 1.00 89.75 81 VAL A N 1
ATOM 648 C CA . VAL A 1 81 ? -9.667 -2.565 9.294 1.00 89.75 81 VAL A CA 1
ATOM 649 C C . VAL A 1 81 ? -8.786 -1.654 8.436 1.00 89.75 81 VAL A C 1
ATOM 651 O O . VAL A 1 81 ? -8.269 -2.102 7.416 1.00 89.75 81 VAL A O 1
ATOM 654 N N . THR A 1 82 ? -8.547 -0.412 8.862 1.00 89.81 82 THR A N 1
ATOM 655 C CA . THR A 1 82 ? -7.634 0.524 8.175 1.00 89.81 82 THR A CA 1
ATOM 656 C C . THR A 1 82 ? -6.241 -0.081 8.010 1.00 89.81 82 THR A C 1
ATOM 658 O O . THR A 1 82 ? -5.664 -0.054 6.922 1.00 89.81 82 THR A O 1
ATOM 661 N N . LEU A 1 83 ? -5.699 -0.657 9.084 1.00 86.81 83 LEU A N 1
ATOM 662 C CA . LEU A 1 83 ? -4.371 -1.268 9.082 1.00 86.81 83 LEU A CA 1
ATOM 663 C C . LEU A 1 83 ? -4.301 -2.452 8.113 1.00 86.81 83 LEU A C 1
ATOM 665 O O . LEU A 1 83 ? -3.382 -2.529 7.296 1.00 86.81 83 LEU A O 1
ATOM 669 N N . PHE A 1 84 ? -5.306 -3.329 8.147 1.00 89.12 84 PHE A N 1
ATOM 670 C CA . PHE A 1 84 ? -5.401 -4.462 7.227 1.00 89.12 84 PHE A CA 1
ATOM 671 C C . PHE A 1 84 ? -5.521 -4.020 5.766 1.00 89.12 84 PHE A C 1
ATOM 673 O O . PHE A 1 84 ? -4.834 -4.563 4.901 1.00 89.12 84 PHE A O 1
ATOM 680 N N . LEU A 1 85 ? -6.353 -3.020 5.470 1.00 90.50 85 LEU A N 1
ATOM 681 C CA . LEU A 1 85 ? -6.508 -2.500 4.111 1.00 90.50 85 LEU A CA 1
ATOM 682 C C . LEU A 1 85 ? -5.219 -1.857 3.594 1.00 90.50 85 LEU A C 1
ATOM 684 O O . LEU A 1 85 ? -4.863 -2.081 2.437 1.00 90.50 85 LEU A O 1
ATOM 688 N N . ASN A 1 86 ? -4.492 -1.124 4.442 1.00 88.19 86 ASN A N 1
ATOM 689 C CA . ASN A 1 86 ? -3.183 -0.567 4.092 1.00 88.19 86 ASN A CA 1
ATOM 690 C C . ASN A 1 86 ? -2.159 -1.665 3.772 1.00 88.19 86 ASN A C 1
ATOM 692 O O . ASN A 1 86 ? -1.477 -1.571 2.753 1.00 88.19 86 ASN A O 1
ATOM 696 N N . LEU A 1 87 ? -2.097 -2.727 4.582 1.00 87.56 87 LEU A N 1
ATOM 697 C CA . LEU A 1 87 ? -1.235 -3.891 4.339 1.00 87.5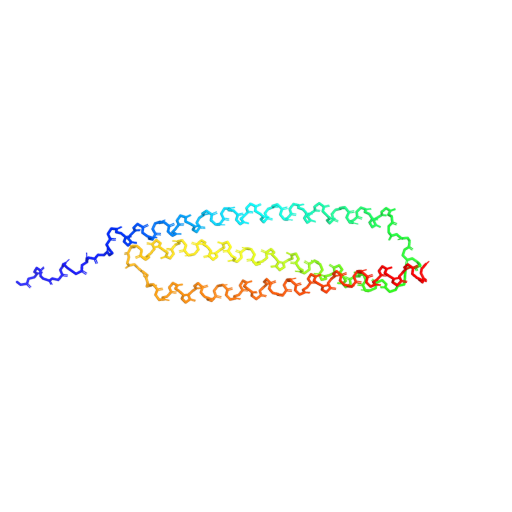6 87 LEU A CA 1
ATOM 698 C C . LEU A 1 87 ? -1.570 -4.576 3.003 1.00 87.56 87 LEU A C 1
ATOM 700 O O . LEU A 1 87 ? -0.681 -4.824 2.190 1.00 87.56 87 LEU A O 1
ATOM 704 N N . ILE A 1 88 ? -2.852 -4.839 2.733 1.00 90.56 88 ILE A N 1
ATOM 705 C CA . ILE A 1 88 ? -3.286 -5.478 1.479 1.00 90.56 88 ILE A CA 1
ATOM 706 C C . ILE A 1 88 ? -2.992 -4.580 0.272 1.00 90.56 88 ILE A C 1
ATOM 708 O O . ILE A 1 88 ? -2.567 -5.070 -0.778 1.00 90.56 88 ILE A O 1
ATOM 712 N N . SER A 1 89 ? -3.236 -3.276 0.402 1.00 91.75 89 SER A N 1
ATOM 713 C CA . SER A 1 89 ? -2.973 -2.302 -0.654 1.00 91.75 89 SER A CA 1
ATOM 714 C C . SER A 1 89 ? -1.490 -2.257 -1.015 1.00 91.75 89 SER A C 1
ATOM 716 O O . SER A 1 89 ? -1.144 -2.358 -2.195 1.00 91.75 89 SER A O 1
ATOM 718 N N . HIS A 1 90 ? -0.611 -2.208 -0.008 1.00 90.06 90 HIS A N 1
ATOM 719 C CA . HIS A 1 90 ? 0.836 -2.235 -0.214 1.00 90.06 90 HIS A CA 1
ATOM 720 C C . HIS A 1 90 ? 1.302 -3.547 -0.850 1.00 90.06 90 HIS A C 1
ATOM 722 O O . HIS A 1 90 ? 1.979 -3.504 -1.876 1.00 90.06 90 HIS A O 1
ATOM 728 N N . TYR A 1 91 ? 0.847 -4.702 -0.353 1.00 89.81 91 TYR A N 1
ATOM 729 C CA . TYR A 1 91 ? 1.161 -6.001 -0.959 1.00 89.81 91 TYR A CA 1
ATOM 730 C C . TYR A 1 91 ? 0.793 -6.042 -2.453 1.00 89.81 91 TYR A C 1
ATOM 732 O O . TYR A 1 91 ? 1.584 -6.471 -3.299 1.00 89.81 91 TYR A O 1
ATOM 740 N N . LYS A 1 92 ? -0.397 -5.539 -2.810 1.00 92.06 92 LYS A N 1
ATOM 741 C CA . LYS A 1 92 ? -0.835 -5.453 -4.210 1.00 92.06 92 LYS A CA 1
ATOM 742 C C . LYS A 1 92 ? -0.013 -4.456 -5.024 1.00 92.06 92 LYS A C 1
ATOM 744 O O . LYS A 1 92 ? 0.257 -4.737 -6.190 1.00 92.06 92 LYS A O 1
ATOM 749 N N . ALA A 1 93 ? 0.386 -3.328 -4.444 1.00 91.75 93 ALA A N 1
ATOM 750 C CA . ALA A 1 93 ? 1.253 -2.352 -5.096 1.00 91.75 93 ALA A CA 1
ATOM 751 C C . ALA A 1 93 ? 2.645 -2.933 -5.376 1.00 91.75 93 ALA A C 1
ATOM 753 O O . ALA A 1 93 ? 3.098 -2.877 -6.517 1.00 91.75 93 ALA A O 1
ATOM 754 N N . SER A 1 94 ? 3.268 -3.585 -4.392 1.00 91.00 94 SER A N 1
ATOM 755 C CA . SER A 1 94 ? 4.572 -4.241 -4.541 1.00 91.00 94 SER A CA 1
ATOM 756 C C . SER A 1 94 ? 4.529 -5.326 -5.626 1.00 91.00 94 SER A C 1
ATOM 758 O O . SER A 1 94 ? 5.342 -5.321 -6.557 1.00 91.00 94 SER A O 1
ATOM 760 N N . ARG A 1 95 ? 3.484 -6.168 -5.621 1.00 92.00 95 ARG A N 1
ATOM 761 C CA . ARG A 1 95 ? 3.250 -7.168 -6.674 1.00 92.00 95 ARG A CA 1
ATOM 762 C C . ARG A 1 95 ? 3.002 -6.544 -8.050 1.00 92.00 95 ARG A C 1
ATOM 764 O O . ARG A 1 95 ? 3.458 -7.073 -9.062 1.00 92.00 95 ARG A O 1
ATOM 771 N N . SER A 1 96 ? 2.270 -5.433 -8.110 1.00 92.81 96 SER A N 1
ATOM 772 C CA . SER A 1 96 ? 2.041 -4.690 -9.353 1.00 92.81 96 SER A CA 1
ATOM 773 C C . SER A 1 96 ? 3.355 -4.169 -9.935 1.00 92.81 96 SER A C 1
ATOM 775 O O . SER A 1 96 ? 3.576 -4.283 -11.142 1.00 92.81 96 SER A O 1
ATOM 777 N N . THR A 1 97 ? 4.256 -3.662 -9.093 1.00 93.19 97 THR A N 1
ATOM 778 C CA . THR A 1 97 ? 5.573 -3.178 -9.519 1.00 93.19 97 THR A CA 1
ATOM 779 C C . THR A 1 97 ? 6.450 -4.308 -10.057 1.00 93.19 97 THR A C 1
ATOM 781 O O . THR A 1 97 ? 7.016 -4.153 -11.134 1.00 93.19 97 THR A O 1
ATOM 784 N N . GLU A 1 98 ? 6.496 -5.473 -9.399 1.00 93.31 98 GLU A N 1
ATOM 785 C CA . GLU A 1 98 ? 7.213 -6.663 -9.907 1.00 93.31 98 GLU A CA 1
ATOM 786 C C . GLU A 1 98 ? 6.733 -7.090 -11.293 1.00 93.31 98 GLU A C 1
ATOM 788 O O . GLU A 1 98 ? 7.527 -7.302 -12.208 1.00 93.31 98 GLU A O 1
ATOM 793 N N . LEU A 1 99 ? 5.413 -7.185 -11.454 1.00 93.88 99 LEU A N 1
ATOM 794 C CA . LEU A 1 99 ? 4.805 -7.529 -12.731 1.00 93.88 99 LEU A CA 1
ATOM 795 C C . LEU A 1 99 ? 5.115 -6.466 -13.791 1.00 93.88 99 LEU A C 1
ATOM 797 O O . LEU A 1 99 ? 5.376 -6.817 -14.931 1.00 93.88 99 LEU A O 1
ATOM 801 N N . SER A 1 100 ? 5.130 -5.183 -13.422 1.00 94.25 100 SER A N 1
ATOM 802 C CA . SER A 1 100 ? 5.454 -4.095 -14.354 1.00 94.25 100 SER A CA 1
ATOM 803 C C . SER A 1 100 ? 6.916 -4.143 -14.805 1.00 94.25 100 SER A C 1
ATOM 805 O O . SER A 1 100 ? 7.183 -3.926 -15.978 1.00 94.25 100 SER A O 1
ATOM 807 N N . VAL A 1 101 ? 7.854 -4.492 -13.917 1.00 94.19 101 VAL A N 1
ATOM 808 C CA . VAL A 1 101 ? 9.262 -4.735 -14.280 1.00 94.19 101 VAL A CA 1
ATOM 809 C C . VAL A 1 101 ? 9.373 -5.901 -15.266 1.00 94.19 101 VAL A C 1
ATOM 811 O O . VAL A 1 101 ? 10.002 -5.756 -16.309 1.00 94.19 101 VAL A O 1
ATOM 814 N N . SER A 1 102 ? 8.700 -7.022 -14.990 1.00 93.56 102 SER A N 1
ATOM 815 C CA . SER A 1 102 ? 8.684 -8.171 -15.905 1.00 93.56 102 SER A CA 1
ATOM 816 C C . SER A 1 102 ? 8.047 -7.835 -17.260 1.00 93.56 102 SER A C 1
ATOM 818 O O . SER A 1 102 ? 8.542 -8.276 -18.293 1.00 93.56 102 SER A O 1
ATOM 820 N N . GLU A 1 103 ? 6.974 -7.041 -17.281 1.00 92.56 103 GLU A N 1
ATOM 821 C CA . GLU A 1 103 ? 6.337 -6.571 -18.516 1.00 92.56 103 GLU A CA 1
ATOM 822 C C . GLU A 1 103 ? 7.263 -5.652 -19.321 1.00 92.56 103 GLU A C 1
ATOM 824 O O . GLU A 1 103 ? 7.320 -5.786 -20.541 1.00 92.56 103 GLU A O 1
ATOM 829 N N . VAL A 1 104 ? 8.031 -4.777 -18.665 1.00 91.94 104 VAL A N 1
ATOM 830 C CA . VAL A 1 104 ? 9.051 -3.937 -19.316 1.00 91.94 104 VAL A CA 1
ATOM 831 C C . VAL A 1 104 ? 10.161 -4.793 -19.931 1.00 91.94 104 VAL A C 1
ATOM 833 O O . VAL A 1 104 ? 10.515 -4.573 -21.089 1.00 91.94 104 VAL A O 1
ATOM 836 N N . ASP A 1 105 ? 10.643 -5.815 -19.219 1.00 91.69 105 ASP A N 1
ATOM 837 C CA . ASP A 1 105 ? 11.630 -6.769 -19.748 1.00 91.69 105 ASP A CA 1
ATOM 838 C C . ASP A 1 105 ? 11.091 -7.482 -21.005 1.00 91.69 105 ASP A C 1
ATOM 840 O O . ASP A 1 105 ? 11.764 -7.556 -22.035 1.00 91.69 105 ASP A O 1
ATOM 844 N N . MET A 1 106 ? 9.823 -7.909 -20.989 1.00 90.12 106 MET A N 1
ATOM 845 C CA . MET A 1 106 ? 9.177 -8.514 -22.159 1.00 90.12 106 MET A CA 1
ATOM 846 C C . MET A 1 106 ? 8.939 -7.524 -23.311 1.00 90.12 106 MET A C 1
ATOM 848 O O . MET A 1 106 ? 8.990 -7.934 -24.474 1.00 90.12 106 MET A O 1
ATOM 852 N N . ILE A 1 107 ? 8.677 -6.242 -23.031 1.00 88.12 107 ILE A N 1
ATOM 853 C CA . ILE A 1 107 ? 8.569 -5.195 -24.061 1.00 88.12 107 ILE A CA 1
ATOM 854 C C . ILE A 1 107 ? 9.914 -5.028 -24.765 1.00 88.12 107 ILE A C 1
ATOM 856 O O . ILE A 1 107 ? 9.953 -5.091 -25.992 1.00 88.12 107 ILE A O 1
ATOM 860 N N . MET A 1 108 ? 11.016 -4.896 -24.019 1.00 85.56 108 MET A N 1
ATOM 861 C CA . MET A 1 108 ? 12.364 -4.770 -24.593 1.00 85.56 108 MET A CA 1
ATOM 862 C C . MET A 1 108 ? 12.728 -5.977 -25.477 1.00 85.56 108 MET A C 1
ATOM 864 O O . MET A 1 108 ? 13.374 -5.835 -26.515 1.00 85.56 108 MET A O 1
ATOM 868 N N . GLU A 1 109 ? 12.227 -7.168 -25.141 1.00 87.44 109 GLU A N 1
ATOM 869 C CA . GLU A 1 109 ? 12.402 -8.382 -25.941 1.00 87.44 109 GLU A CA 1
ATOM 870 C C . GLU A 1 109 ? 11.418 -8.528 -27.128 1.00 87.44 109 GLU A C 1
ATOM 872 O O . GLU A 1 109 ? 11.526 -9.504 -27.879 1.00 87.44 109 GLU A O 1
ATOM 877 N N . ILE A 1 110 ? 10.499 -7.576 -27.355 1.00 82.12 110 ILE A N 1
ATOM 878 C CA . ILE A 1 110 ? 9.348 -7.659 -28.291 1.00 82.12 110 ILE A CA 1
ATOM 879 C C . ILE A 1 110 ? 8.552 -8.958 -28.088 1.00 82.12 110 ILE A C 1
ATOM 881 O O . ILE A 1 110 ? 8.220 -9.686 -29.022 1.00 82.12 110 ILE A O 1
ATOM 885 N N . LYS A 1 111 ? 8.264 -9.283 -26.832 1.00 83.06 111 LYS A N 1
ATOM 886 C CA . LYS A 1 111 ? 7.367 -10.382 -26.445 1.00 83.06 111 LYS A CA 1
ATOM 887 C C . LYS A 1 111 ? 6.033 -9.873 -25.902 1.00 83.06 111 LYS A C 1
ATOM 889 O O . LYS A 1 111 ? 5.124 -10.668 -25.684 1.00 83.06 111 LYS A O 1
ATOM 894 N N . PHE A 1 112 ? 5.903 -8.561 -25.690 1.00 85.06 112 PHE A N 1
ATOM 895 C CA . PHE A 1 112 ? 4.739 -7.953 -25.057 1.00 85.06 112 PHE A CA 1
ATOM 896 C C . PHE A 1 112 ? 4.407 -6.580 -25.652 1.00 85.06 112 PHE A C 1
ATOM 898 O O . PHE A 1 112 ? 5.300 -5.809 -25.997 1.00 85.06 112 PHE A O 1
ATOM 905 N N . SER A 1 113 ? 3.112 -6.279 -25.787 1.00 88.06 113 SER A N 1
ATOM 906 C CA . SER A 1 113 ? 2.638 -5.013 -26.359 1.00 88.06 113 SER A CA 1
ATOM 907 C C . SER A 1 113 ? 2.556 -3.912 -25.305 1.00 88.06 113 SER A C 1
ATOM 909 O O . SER A 1 113 ? 2.027 -4.122 -24.211 1.00 88.06 113 SER A O 1
ATOM 911 N N . TYR A 1 114 ? 2.964 -2.700 -25.687 1.00 85.50 114 TYR A N 1
ATOM 912 C CA . TYR A 1 114 ? 2.784 -1.493 -24.880 1.00 85.50 114 TYR A CA 1
ATOM 913 C C . TYR A 1 114 ? 1.314 -1.238 -24.503 1.00 85.50 114 TYR A C 1
ATOM 915 O O . TYR A 1 114 ? 1.025 -0.846 -23.375 1.00 85.50 114 TYR A O 1
ATOM 923 N N . SER A 1 115 ? 0.365 -1.486 -25.413 1.00 88.62 115 SER A N 1
ATOM 924 C CA . SER A 1 115 ? -1.063 -1.280 -25.122 1.00 88.62 115 SER A CA 1
ATOM 925 C C . SER A 1 115 ? -1.546 -2.183 -23.983 1.00 88.62 115 SER A C 1
ATOM 927 O O . SER A 1 115 ? -2.172 -1.709 -23.036 1.00 88.62 115 SER A O 1
ATOM 929 N N . SER A 1 116 ? -1.170 -3.463 -24.028 1.00 90.31 116 SER A N 1
ATOM 930 C CA . SER A 1 116 ? -1.489 -4.444 -22.988 1.00 90.31 116 SER A CA 1
ATOM 931 C C . SER A 1 116 ? -0.857 -4.080 -21.643 1.00 90.31 116 SER A C 1
ATOM 933 O O . SER A 1 116 ? -1.503 -4.226 -20.606 1.00 90.31 116 SER A O 1
ATOM 935 N N . PHE A 1 117 ? 0.373 -3.554 -21.652 1.00 90.44 117 PHE A N 1
ATOM 936 C CA . PHE A 1 117 ? 1.039 -3.036 -20.454 1.00 90.44 117 PHE A CA 1
ATOM 937 C C . PHE A 1 117 ? 0.236 -1.916 -19.791 1.00 90.44 117 PHE A 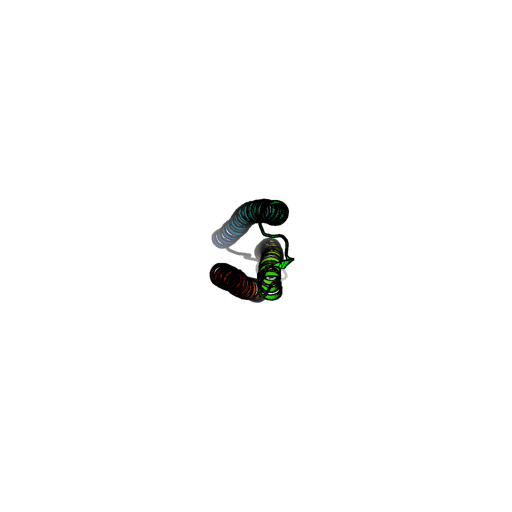C 1
ATOM 939 O O . PHE A 1 117 ? -0.055 -1.981 -18.595 1.00 90.44 117 PHE A O 1
ATOM 946 N N . VAL A 1 118 ? -0.170 -0.909 -20.568 1.00 91.62 118 VAL A N 1
ATOM 947 C CA . VAL A 1 118 ? -0.933 0.236 -20.052 1.00 91.62 118 VAL A CA 1
ATOM 948 C C . VAL A 1 118 ? -2.271 -0.212 -19.461 1.00 91.62 118 VAL A C 1
ATOM 950 O O . VAL A 1 118 ? -2.658 0.259 -18.387 1.00 91.62 118 VAL A O 1
ATOM 953 N N . ASP A 1 119 ? -2.969 -1.140 -20.113 1.00 93.56 119 ASP A N 1
ATOM 954 C CA . ASP A 1 119 ? -4.250 -1.652 -19.622 1.00 93.56 119 ASP A CA 1
ATOM 955 C C . ASP A 1 119 ? -4.097 -2.465 -18.331 1.00 93.56 119 ASP A C 1
ATOM 957 O O . ASP A 1 119 ? -4.874 -2.282 -17.384 1.00 93.56 119 ASP A O 1
ATOM 961 N N . ASN A 1 120 ? -3.072 -3.316 -18.242 1.00 92.56 120 ASN A N 1
ATOM 962 C CA . ASN A 1 120 ? -2.754 -4.060 -17.023 1.00 92.56 120 ASN A CA 1
ATOM 963 C C . ASN A 1 120 ? -2.395 -3.118 -15.871 1.00 92.56 120 ASN A C 1
ATOM 965 O O . ASN A 1 120 ? -2.874 -3.297 -14.745 1.00 92.56 120 ASN A O 1
ATOM 969 N N . LEU A 1 121 ? -1.598 -2.083 -16.139 1.00 92.44 121 LEU A N 1
ATOM 970 C CA . LEU A 1 121 ? -1.215 -1.084 -15.147 1.00 92.44 121 LEU A CA 1
ATOM 971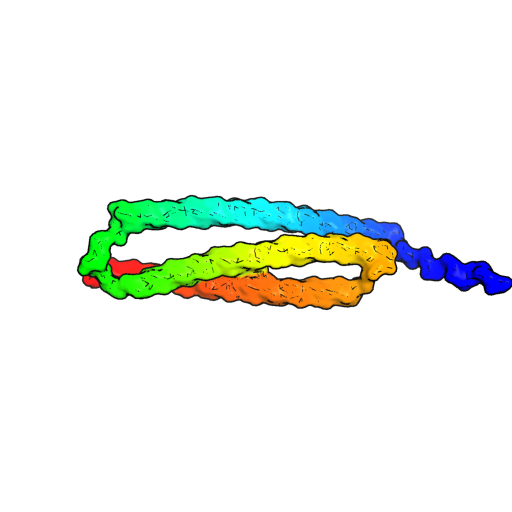 C C . LEU A 1 121 ? -2.439 -0.327 -14.617 1.00 92.44 121 LEU A C 1
ATOM 973 O O . LEU A 1 121 ? -2.608 -0.203 -13.403 1.00 92.44 121 LEU A O 1
ATOM 977 N N . LYS A 1 122 ? -3.345 0.113 -15.500 1.00 94.00 122 LYS A N 1
ATOM 978 C CA . LYS A 1 122 ? -4.591 0.797 -15.110 1.00 94.00 122 LYS A CA 1
ATOM 979 C C . LYS A 1 122 ? -5.478 -0.073 -14.223 1.00 94.00 122 LYS A C 1
ATOM 981 O O . LYS A 1 122 ? -5.945 0.404 -13.189 1.00 94.00 122 LYS A O 1
ATOM 986 N N . LYS A 1 123 ? -5.691 -1.341 -14.591 1.00 93.62 123 LYS A N 1
ATOM 987 C CA . LYS A 1 123 ? -6.516 -2.281 -13.809 1.00 93.62 123 LYS A CA 1
ATOM 988 C C . LYS A 1 123 ? -5.953 -2.493 -12.403 1.00 93.62 123 LYS A C 1
ATOM 990 O O . LYS A 1 123 ? -6.694 -2.401 -11.424 1.00 93.62 123 LYS A O 1
ATOM 995 N N . ARG A 1 124 ? -4.641 -2.728 -12.295 1.00 94.38 124 ARG A N 1
ATOM 996 C CA . ARG A 1 124 ? -3.950 -2.911 -11.007 1.00 94.38 124 ARG A CA 1
ATOM 997 C C . ARG A 1 124 ? -4.029 -1.647 -10.148 1.00 94.38 124 ARG A C 1
ATOM 999 O O . ARG A 1 124 ? -4.427 -1.724 -8.986 1.00 94.38 124 ARG A O 1
ATOM 1006 N N . ASN A 1 125 ? -3.743 -0.484 -10.736 1.00 92.56 125 ASN A N 1
ATOM 1007 C CA . ASN A 1 125 ? -3.780 0.802 -10.037 1.00 92.56 125 ASN A CA 1
ATOM 1008 C C . ASN A 1 125 ? -5.183 1.178 -9.562 1.00 92.56 125 ASN A C 1
ATOM 1010 O O . ASN A 1 125 ? -5.325 1.759 -8.489 1.00 92.56 125 ASN A O 1
ATOM 1014 N N . TRP A 1 126 ? -6.228 0.839 -10.318 1.00 94.75 126 TRP A N 1
ATOM 1015 C CA . TRP A 1 126 ? -7.601 1.098 -9.891 1.00 94.75 126 TRP A CA 1
ATOM 1016 C C . TRP A 1 126 ? -7.945 0.350 -8.598 1.00 94.75 126 TRP A C 1
ATOM 1018 O O . TRP A 1 126 ? -8.469 0.958 -7.665 1.00 94.75 126 TRP A O 1
ATOM 1028 N N . LEU A 1 127 ? -7.583 -0.935 -8.506 1.00 91.69 127 LEU A N 1
ATOM 1029 C CA . LEU A 1 127 ? -7.822 -1.738 -7.305 1.00 91.69 127 LEU A CA 1
ATOM 1030 C C . LEU A 1 127 ? -7.049 -1.198 -6.091 1.00 91.69 127 LEU A C 1
ATOM 1032 O O . LEU A 1 127 ? -7.621 -1.069 -5.011 1.00 91.69 127 LEU A O 1
ATOM 1036 N N . ILE A 1 128 ? -5.771 -0.852 -6.271 1.00 93.88 128 ILE A N 1
ATOM 1037 C CA . ILE A 1 128 ? -4.931 -0.254 -5.217 1.00 93.88 128 ILE A CA 1
ATOM 1038 C C . ILE A 1 128 ? -5.539 1.074 -4.742 1.00 93.88 128 ILE A C 1
ATOM 1040 O O . ILE A 1 128 ? -5.702 1.303 -3.545 1.00 93.88 128 ILE A O 1
ATOM 1044 N N . ASN A 1 129 ? -5.959 1.930 -5.677 1.00 92.56 129 ASN A N 1
ATOM 1045 C CA . ASN A 1 129 ? -6.588 3.208 -5.354 1.00 92.56 129 ASN A CA 1
ATOM 1046 C C . ASN A 1 129 ? -7.917 3.040 -4.614 1.00 92.56 129 ASN A C 1
ATOM 1048 O O . ASN A 1 129 ? -8.220 3.838 -3.729 1.00 92.56 129 ASN A O 1
ATOM 1052 N N . LEU A 1 130 ? -8.711 2.023 -4.954 1.00 94.19 130 LEU A N 1
ATOM 1053 C CA . LEU A 1 130 ? -9.944 1.721 -4.234 1.00 94.19 130 LEU A CA 1
ATOM 1054 C C . LEU A 1 130 ? -9.651 1.312 -2.785 1.00 94.19 130 LEU A C 1
ATOM 1056 O O . LEU A 1 130 ? -10.252 1.872 -1.871 1.00 94.19 130 LEU A O 1
ATOM 1060 N N . LEU A 1 131 ? -8.694 0.404 -2.566 1.00 92.62 131 LEU A N 1
ATOM 1061 C CA . LEU A 1 131 ? -8.288 -0.023 -1.222 1.00 92.62 131 LEU A CA 1
ATOM 1062 C C . LEU A 1 131 ? -7.780 1.150 -0.379 1.00 92.62 131 LEU A C 1
ATOM 1064 O O . LEU A 1 131 ? -8.206 1.307 0.763 1.00 92.62 131 LEU A O 1
ATOM 1068 N N . ASN A 1 132 ? -6.945 2.018 -0.958 1.00 91.62 132 ASN A N 1
ATOM 1069 C CA . ASN A 1 132 ? -6.449 3.219 -0.282 1.00 91.62 132 ASN A CA 1
ATOM 1070 C C . ASN A 1 132 ? -7.584 4.176 0.102 1.00 91.62 132 ASN A C 1
ATOM 1072 O O . ASN A 1 132 ? -7.602 4.692 1.216 1.00 91.62 132 ASN A O 1
ATOM 1076 N N . LYS A 1 133 ? -8.564 4.393 -0.784 1.00 92.50 133 LYS A N 1
ATOM 1077 C CA . LYS A 1 133 ? -9.729 5.243 -0.486 1.00 92.50 133 LYS A CA 1
ATOM 1078 C C . LYS A 1 133 ? -10.575 4.679 0.653 1.00 92.50 133 LYS A C 1
ATOM 1080 O O . LYS A 1 133 ? -10.955 5.433 1.545 1.00 92.50 133 LYS A O 1
ATOM 1085 N N . ILE A 1 134 ? -10.847 3.371 0.638 1.00 95.25 134 ILE A N 1
ATOM 1086 C CA . ILE A 1 134 ? -11.600 2.707 1.714 1.00 95.25 134 ILE A CA 1
ATOM 1087 C C . ILE A 1 134 ? -10.820 2.801 3.030 1.00 95.25 134 ILE A C 1
ATOM 1089 O O . ILE A 1 134 ? -11.407 3.126 4.057 1.00 95.25 134 ILE A O 1
ATOM 1093 N N . SER A 1 135 ? -9.502 2.592 2.993 1.00 91.69 135 SER A N 1
ATOM 1094 C CA . SER A 1 135 ? -8.626 2.720 4.161 1.00 91.69 135 SER A CA 1
ATOM 1095 C C . SER A 1 135 ? -8.684 4.123 4.779 1.00 91.69 135 SER A C 1
ATOM 1097 O O . SER A 1 135 ? -8.926 4.256 5.976 1.00 91.69 135 SER A O 1
ATOM 1099 N N . ILE A 1 136 ? -8.572 5.183 3.969 1.00 90.12 136 ILE A N 1
ATOM 1100 C CA . ILE A 1 136 ? -8.685 6.576 4.441 1.00 90.12 136 ILE A CA 1
ATOM 1101 C C . ILE A 1 136 ? -10.054 6.835 5.088 1.00 90.12 136 ILE A C 1
ATOM 1103 O O . ILE A 1 136 ? -10.122 7.448 6.154 1.00 90.12 136 ILE A O 1
ATOM 1107 N N . GLY A 1 137 ? -11.140 6.353 4.473 1.00 91.44 137 GLY A N 1
ATOM 1108 C CA . GLY A 1 137 ? -12.485 6.470 5.042 1.00 91.44 137 GLY A CA 1
ATOM 1109 C C . GLY A 1 137 ? -12.611 5.750 6.387 1.00 91.44 137 GLY A C 1
ATOM 1110 O O . GLY A 1 137 ? -13.078 6.336 7.361 1.00 91.44 137 GLY A O 1
ATOM 1111 N N . SER A 1 138 ? -12.119 4.511 6.458 1.00 91.12 138 SER A N 1
ATOM 1112 C CA . SER A 1 138 ? -12.095 3.691 7.673 1.00 91.12 138 SER A CA 1
ATOM 1113 C C . SER A 1 138 ? -11.313 4.368 8.804 1.00 91.12 138 SER A C 1
ATOM 1115 O O . SER A 1 138 ? -11.783 4.396 9.942 1.00 91.12 138 SER A O 1
ATOM 1117 N N . LEU A 1 139 ? -10.166 4.982 8.493 1.00 86.50 139 LEU A N 1
ATOM 1118 C CA . LEU A 1 139 ? -9.345 5.705 9.466 1.00 86.50 139 LEU A CA 1
ATOM 1119 C C . LEU A 1 139 ? -10.116 6.876 10.075 1.00 86.50 139 LEU A C 1
ATOM 1121 O O . LEU A 1 139 ? -10.178 7.011 11.297 1.00 86.50 139 LEU A O 1
ATOM 1125 N N . GLY A 1 140 ? -10.722 7.705 9.220 1.00 87.50 140 GLY A N 1
ATOM 1126 C CA . GLY A 1 140 ? -11.510 8.856 9.651 1.00 87.50 140 GLY A CA 1
ATOM 1127 C C . GLY A 1 140 ? -12.669 8.444 10.558 1.00 87.50 140 GLY A C 1
ATOM 1128 O O . GLY A 1 140 ? -12.824 8.995 11.646 1.00 87.50 140 GLY A O 1
ATOM 1129 N N . SER A 1 141 ? -13.437 7.427 10.159 1.00 90.69 141 SER A N 1
ATOM 1130 C CA . SER A 1 141 ? -14.545 6.897 10.962 1.00 90.69 141 SER A CA 1
ATOM 1131 C C . SER A 1 141 ? -14.087 6.340 12.313 1.00 90.69 141 SER A C 1
ATOM 1133 O O . SER A 1 141 ? -14.731 6.610 13.331 1.00 90.69 141 SER A O 1
ATOM 1135 N N . GLY A 1 142 ? -12.967 5.611 12.351 1.00 87.94 142 GLY A N 1
ATOM 1136 C CA . GLY A 1 142 ? -12.398 5.073 13.588 1.00 87.94 142 GLY A CA 1
ATOM 1137 C C . GLY A 1 142 ? -11.979 6.171 14.568 1.00 87.94 142 GLY A C 1
ATOM 1138 O O . GLY A 1 142 ? -12.381 6.148 15.731 1.00 87.94 142 GLY A O 1
ATOM 1139 N N . LEU A 1 143 ? -11.243 7.178 14.085 1.00 86.62 143 LEU A N 1
ATOM 1140 C CA . LEU A 1 143 ? -10.794 8.312 14.899 1.00 86.62 143 LEU A CA 1
ATOM 1141 C C . LEU A 1 143 ? -11.965 9.141 15.438 1.00 86.62 143 LEU A C 1
ATOM 1143 O O . LEU A 1 143 ? -11.996 9.444 16.629 1.00 86.62 143 LEU A O 1
ATOM 1147 N N . ILE A 1 144 ? -12.950 9.464 14.594 1.00 90.12 144 ILE A N 1
ATOM 1148 C CA . ILE A 1 144 ? -14.144 10.215 15.011 1.00 90.12 144 ILE A CA 1
ATOM 1149 C C . ILE A 1 144 ? -14.910 9.450 16.097 1.00 90.12 144 ILE A C 1
ATOM 1151 O O . ILE A 1 144 ? -15.303 10.045 17.097 1.00 90.12 144 ILE A O 1
ATOM 1155 N N . SER A 1 145 ? -15.072 8.132 15.945 1.00 87.75 145 SER A N 1
ATOM 1156 C CA . SER A 1 145 ? -15.770 7.297 16.934 1.00 87.75 145 SER A CA 1
ATOM 1157 C C . SER A 1 145 ? -15.079 7.324 18.300 1.00 87.75 145 SER A C 1
ATOM 1159 O O . SER A 1 145 ? -15.745 7.477 19.324 1.00 87.75 145 SER A O 1
ATOM 1161 N N . ILE A 1 146 ? -13.744 7.239 18.323 1.00 84.75 146 ILE A N 1
ATOM 1162 C CA . ILE A 1 146 ? -12.956 7.311 19.563 1.00 84.75 146 ILE A CA 1
ATOM 1163 C C . ILE A 1 146 ? -13.066 8.698 20.202 1.00 84.75 146 ILE A C 1
ATOM 1165 O O . ILE A 1 146 ? -13.274 8.788 21.409 1.00 84.75 146 ILE A O 1
ATOM 1169 N N . ILE A 1 147 ? -12.979 9.773 19.411 1.00 85.62 147 ILE A N 1
ATOM 1170 C CA . ILE A 1 147 ? -13.127 11.147 19.916 1.00 85.62 147 ILE A CA 1
ATOM 1171 C C . ILE A 1 147 ? -14.501 11.328 20.569 1.00 85.62 147 ILE A C 1
ATOM 1173 O O . ILE A 1 147 ? -14.570 11.783 21.708 1.00 85.62 147 ILE A O 1
ATOM 1177 N N . ILE A 1 148 ? -15.581 10.913 19.897 1.00 89.00 148 ILE A N 1
ATOM 1178 C CA . ILE A 1 148 ? -16.946 11.008 20.436 1.00 89.00 148 ILE A CA 1
ATOM 1179 C C . ILE A 1 148 ? -17.072 10.200 21.733 1.00 89.00 148 ILE A C 1
ATOM 1181 O O . ILE A 1 148 ? -17.613 10.707 22.715 1.00 89.00 148 ILE A O 1
ATOM 1185 N N . TYR A 1 149 ? -16.550 8.969 21.764 1.00 86.00 149 TYR A N 1
ATOM 1186 C CA . TYR A 1 149 ? -16.566 8.129 22.963 1.00 86.00 149 TYR A CA 1
ATOM 1187 C C . TYR A 1 149 ? -15.875 8.808 24.153 1.00 86.00 149 TYR A C 1
ATOM 1189 O O . TYR A 1 149 ? -16.439 8.855 25.249 1.00 86.00 149 TYR A O 1
ATOM 1197 N N . VAL A 1 150 ? -14.675 9.356 23.935 1.00 81.19 150 VAL A N 1
ATOM 1198 C CA . VAL A 1 150 ? -13.911 10.057 24.974 1.00 81.19 150 VAL A CA 1
ATOM 1199 C C . VAL A 1 150 ? -14.663 11.300 25.441 1.00 81.19 150 VAL A C 1
ATOM 1201 O O . VAL A 1 150 ? -14.799 11.500 26.644 1.00 81.19 150 VAL A O 1
ATOM 1204 N N . SER A 1 151 ? -15.211 12.103 24.525 1.00 85.75 151 SER A N 1
ATOM 1205 C CA . SER A 1 151 ? -15.996 13.286 24.886 1.00 85.75 151 SER A CA 1
ATOM 1206 C C . SER A 1 151 ? -17.196 12.928 25.764 1.00 85.75 151 SER A C 1
ATOM 1208 O O . SER A 1 151 ? -17.376 13.539 26.811 1.00 85.75 151 SER A O 1
ATOM 1210 N N . ILE A 1 152 ? -17.986 11.914 25.394 1.00 84.94 152 ILE A N 1
ATOM 1211 C CA . ILE A 1 152 ? -19.155 11.493 26.184 1.00 84.94 152 ILE A CA 1
ATOM 1212 C C . ILE A 1 152 ? -18.737 11.057 27.590 1.00 84.94 152 ILE A C 1
ATOM 1214 O O . ILE A 1 152 ? -19.343 11.509 28.561 1.00 84.94 152 ILE A O 1
ATOM 1218 N N . ASN A 1 153 ? -17.697 10.225 27.698 1.00 80.56 153 ASN A N 1
ATOM 1219 C CA . ASN A 1 153 ? -17.235 9.709 28.986 1.00 80.56 153 ASN A CA 1
ATOM 1220 C C . ASN A 1 153 ? -16.607 10.791 29.873 1.00 80.56 153 ASN A C 1
ATOM 1222 O O . ASN A 1 153 ? -16.756 10.708 31.080 1.00 80.56 153 ASN A O 1
ATOM 1226 N N . ILE A 1 154 ? -15.977 11.832 29.316 1.00 77.62 154 ILE A N 1
ATOM 1227 C CA . ILE A 1 154 ? -15.485 12.973 30.113 1.00 77.62 154 ILE A CA 1
ATOM 1228 C C . ILE A 1 154 ? -16.641 13.775 30.730 1.00 77.62 154 ILE A C 1
ATOM 1230 O O . ILE A 1 154 ? -16.504 14.286 31.837 1.00 77.62 154 ILE A O 1
ATOM 1234 N N . TYR A 1 155 ? -17.765 13.920 30.022 1.00 76.81 155 TYR A N 1
ATOM 1235 C CA . TYR A 1 155 ? -18.904 14.703 30.516 1.00 76.81 155 TYR A CA 1
ATOM 1236 C C . TYR A 1 155 ? -19.870 13.908 31.410 1.00 76.81 155 TYR A C 1
ATOM 1238 O O . TYR A 1 155 ? -20.605 14.528 32.176 1.00 76.81 155 TYR A O 1
ATOM 1246 N N . HIS A 1 156 ? -19.909 12.574 31.301 1.00 69.25 156 HIS A N 1
ATOM 1247 C CA . HIS A 1 156 ? -20.933 11.733 31.946 1.00 69.25 156 HIS A CA 1
ATOM 1248 C C . HIS A 1 156 ? -20.397 10.551 32.777 1.00 69.25 156 HIS A C 1
ATOM 1250 O O . HIS A 1 156 ? -21.210 9.877 33.410 1.00 69.25 156 HIS A O 1
ATOM 1256 N N . GLY A 1 157 ? -19.093 10.257 32.746 1.00 58.19 157 GLY A N 1
ATOM 1257 C CA . GLY A 1 157 ? -18.445 9.187 33.524 1.00 58.19 157 GLY A CA 1
ATOM 1258 C C . GLY A 1 157 ? -17.718 9.714 34.753 1.00 58.19 157 GLY A C 1
ATOM 1259 O O . GLY A 1 157 ? -17.638 8.953 35.745 1.00 58.19 157 GLY A O 1
#